Protein AF-A0A4Q9YTH0-F1 (afdb_monomer)

Nearest PDB structures (foldseek):
  5krw-assembly1_A  TM=2.010E-01  e=1.071E+00  Salmonella enterica subsp. enterica serovar Typhimurium str. LT2
  8otz-assembly1_F5  TM=3.291E-01  e=6.666E+00  Bos taurus
  4k1c-assembly1_A  TM=3.333E-01  e=9.609E+00  Saccharomyces cerevisiae S288C

Foldseek 3Di:
DDFAPQEAEPDPPPDVVLCVLCVLLRVLLRVQVVVQCVLVVHRWHWYQYSVLNFIDTPDPPCLLHPLVSCVSTVLSSVVSPDPDDDLVVSLVVSLVSLVVLLVVLQVCCLVCQLVLVVVPVSVSSLVSLCSDLVPDFSPDRDDPVSRVVSNVSSVVSNVSSVVSNVVSVD

Structure (mmCIF, N/CA/C/O backbone):
data_AF-A0A4Q9YTH0-F1
#
_entry.id   AF-A0A4Q9YTH0-F1
#
loop_
_atom_site.group_PDB
_atom_site.id
_atom_site.type_symbol
_atom_site.label_atom_id
_atom_site.label_alt_id
_atom_site.label_comp_id
_atom_site.label_asym_id
_atom_site.label_entity_id
_atom_site.label_seq_id
_atom_site.pdbx_PDB_ins_code
_atom_site.Cartn_x
_atom_site.Cartn_y
_atom_site.Cartn_z
_atom_site.occupancy
_atom_site.B_iso_or_equiv
_atom_site.auth_seq_id
_atom_site.auth_comp_id
_atom_site.auth_asym_id
_atom_site.auth_atom_id
_atom_site.pdbx_PDB_model_num
ATOM 1 N N . MET A 1 1 ? -20.783 10.666 13.089 1.00 58.69 1 MET A N 1
ATOM 2 C CA . MET A 1 1 ? -19.750 10.562 12.043 1.00 58.69 1 MET A CA 1
ATOM 3 C C . MET A 1 1 ? -20.213 9.539 11.017 1.00 58.69 1 MET A C 1
ATOM 5 O O . MET A 1 1 ? -20.870 8.584 11.420 1.00 58.69 1 MET A O 1
ATOM 9 N N . GLU A 1 2 ? -19.949 9.764 9.733 1.00 74.06 2 GLU A N 1
ATOM 10 C CA . GLU A 1 2 ? -20.415 8.905 8.639 1.00 74.06 2 GLU A CA 1
ATOM 11 C C . GLU A 1 2 ? -19.399 7.780 8.379 1.00 74.06 2 GLU A C 1
ATOM 13 O O . GLU A 1 2 ? -18.203 8.036 8.267 1.00 74.06 2 GLU A O 1
ATOM 18 N N . ILE A 1 3 ? -19.864 6.529 8.374 1.00 82.00 3 ILE A N 1
ATOM 19 C CA . ILE A 1 3 ? -19.052 5.347 8.042 1.00 82.00 3 ILE A CA 1
ATOM 20 C C . ILE A 1 3 ? -18.978 5.257 6.517 1.00 82.00 3 ILE A C 1
ATOM 22 O O . ILE A 1 3 ? -19.970 5.543 5.845 1.00 82.00 3 ILE A O 1
ATOM 26 N N . SER A 1 4 ? -17.833 4.832 5.976 1.00 83.06 4 SER A N 1
ATOM 27 C CA . SER A 1 4 ? -17.672 4.639 4.532 1.00 83.06 4 SER A CA 1
ATOM 28 C C . SER A 1 4 ? -18.790 3.753 3.976 1.00 83.06 4 SER A C 1
ATOM 30 O O . SER A 1 4 ? -19.055 2.663 4.491 1.00 83.06 4 SER A O 1
ATOM 32 N N . LYS A 1 5 ? -19.400 4.173 2.862 1.00 88.69 5 LYS A N 1
ATOM 33 C CA . LYS A 1 5 ? -20.401 3.374 2.126 1.00 88.69 5 LYS A CA 1
ATOM 34 C C . LYS A 1 5 ? -19.845 2.045 1.595 1.00 88.69 5 LYS A C 1
ATOM 36 O O . LYS A 1 5 ? -20.603 1.192 1.141 1.00 88.69 5 LYS A O 1
ATOM 41 N N . ASN A 1 6 ? -18.522 1.898 1.599 1.00 85.88 6 ASN A N 1
ATOM 42 C CA . ASN A 1 6 ? -17.794 0.729 1.132 1.00 85.88 6 ASN A CA 1
ATOM 43 C C . ASN A 1 6 ? -17.475 -0.267 2.264 1.00 85.88 6 ASN A C 1
ATOM 45 O O . ASN A 1 6 ? -16.739 -1.227 2.034 1.00 85.88 6 ASN A O 1
ATOM 49 N N . ILE A 1 7 ? -18.033 -0.070 3.463 1.00 84.00 7 ILE A N 1
ATOM 50 C CA . ILE A 1 7 ? -17.950 -1.015 4.581 1.00 84.00 7 ILE A CA 1
ATOM 51 C C . ILE A 1 7 ? -19.329 -1.623 4.843 1.00 84.00 7 ILE A C 1
ATOM 53 O O . ILE A 1 7 ? -20.290 -0.919 5.146 1.00 84.00 7 ILE A O 1
ATOM 57 N N . PHE A 1 8 ? -19.400 -2.950 4.787 1.00 85.69 8 PHE A N 1
ATOM 58 C CA . PHE A 1 8 ? -20.565 -3.738 5.181 1.00 85.69 8 PHE A CA 1
ATOM 59 C C . PHE A 1 8 ? -20.276 -4.499 6.469 1.00 85.69 8 PHE A C 1
ATOM 61 O O . PHE A 1 8 ? -19.127 -4.770 6.803 1.00 85.69 8 PHE A O 1
ATOM 68 N N . PHE A 1 9 ? -21.326 -4.875 7.186 1.00 82.00 9 PHE A N 1
ATOM 69 C CA . PHE A 1 9 ? -21.227 -5.640 8.424 1.00 82.00 9 PHE A CA 1
ATOM 70 C C . PHE A 1 9 ? -21.819 -7.030 8.189 1.00 82.00 9 PHE A C 1
ATOM 72 O O . PHE A 1 9 ? -22.950 -7.138 7.720 1.00 82.00 9 PHE A O 1
ATOM 79 N N . GLU A 1 10 ? -21.057 -8.087 8.485 1.00 75.81 10 GLU A N 1
ATOM 80 C CA . GLU A 1 10 ? -21.454 -9.480 8.200 1.00 75.81 10 GLU A CA 1
ATOM 81 C C . GLU A 1 10 ? -22.677 -9.927 9.013 1.00 75.81 10 GLU A C 1
ATOM 83 O O . GLU A 1 10 ? -23.451 -10.786 8.596 1.00 75.81 10 GLU A O 1
ATOM 88 N N . LYS A 1 11 ? -22.881 -9.302 10.173 1.00 66.25 11 LYS A N 1
ATOM 89 C CA . LYS A 1 11 ? -24.065 -9.462 11.012 1.00 66.25 11 LYS A CA 1
ATOM 90 C C . LYS A 1 11 ? -24.607 -8.090 11.386 1.00 66.25 11 LYS A C 1
ATOM 92 O O . LYS A 1 11 ? -23.876 -7.101 11.422 1.00 66.25 11 LYS A O 1
ATOM 97 N N . ASN A 1 12 ? -25.890 -8.053 11.732 1.00 57.00 12 ASN A N 1
ATOM 98 C CA . ASN A 1 12 ? -26.488 -6.931 12.442 1.00 57.00 12 ASN A CA 1
ATOM 99 C C . ASN A 1 12 ? -25.730 -6.737 13.768 1.00 57.00 12 ASN A C 1
ATOM 101 O O . ASN A 1 12 ? -26.015 -7.416 14.751 1.00 57.00 12 ASN A O 1
ATOM 105 N N . ILE A 1 13 ? -24.748 -5.833 13.798 1.00 54.62 13 ILE A N 1
ATOM 106 C CA . ILE A 1 13 ? -24.108 -5.372 15.035 1.00 54.62 13 ILE A CA 1
ATOM 107 C C . ILE A 1 13 ? -25.172 -4.574 15.792 1.00 54.62 13 ILE A C 1
ATOM 109 O O . ILE A 1 13 ? -25.321 -3.363 15.603 1.00 54.62 13 ILE A O 1
ATOM 113 N N . LEU A 1 14 ? -26.000 -5.278 16.562 1.00 52.22 14 LEU A N 1
ATOM 114 C CA . LEU A 1 14 ? -27.192 -4.737 17.214 1.00 52.22 14 LEU A CA 1
ATOM 115 C C . LEU A 1 14 ? -27.082 -4.657 18.736 1.00 52.22 14 LEU A C 1
ATOM 117 O O . LEU A 1 14 ? -28.098 -4.448 19.387 1.00 52.22 14 LEU A O 1
ATOM 121 N N . ASN A 1 15 ? -25.876 -4.695 19.307 1.00 53.50 15 ASN A N 1
ATOM 122 C CA . ASN A 1 15 ? -25.694 -4.349 20.715 1.00 53.50 15 ASN A CA 1
ATOM 123 C C . ASN A 1 15 ? -24.782 -3.113 20.817 1.00 53.50 15 ASN A C 1
ATOM 125 O O . ASN A 1 15 ? -23.704 -3.060 20.224 1.00 53.50 15 ASN A O 1
ATOM 129 N N . GLN A 1 16 ? -25.249 -2.069 21.514 1.00 54.31 16 GLN A N 1
ATOM 130 C CA . GLN A 1 16 ? -24.569 -0.766 21.630 1.00 54.31 16 GLN A CA 1
ATOM 131 C C . GLN A 1 16 ? -23.167 -0.857 22.261 1.00 54.31 16 GLN A C 1
ATOM 133 O O . GLN A 1 16 ? -22.321 -0.013 21.968 1.00 54.31 16 GLN A O 1
ATOM 138 N N . GLU A 1 17 ? -22.904 -1.878 23.080 1.00 53.78 17 GLU A N 1
ATOM 139 C CA . GLU A 1 17 ? -21.599 -2.097 23.718 1.00 53.78 17 GLU A CA 1
ATOM 140 C C . GLU A 1 17 ? -20.499 -2.466 22.708 1.00 53.78 17 GLU A C 1
ATOM 142 O O . GLU A 1 17 ? -19.421 -1.870 22.749 1.00 53.78 17 GLU A O 1
ATOM 147 N N . ASP A 1 18 ? -20.786 -3.330 21.728 1.00 52.91 18 ASP A N 1
ATOM 148 C CA . ASP A 1 18 ? -19.816 -3.709 20.686 1.00 52.91 18 ASP A CA 1
ATOM 149 C C . ASP A 1 18 ? -19.476 -2.527 19.764 1.00 52.91 18 ASP A C 1
ATOM 151 O O . ASP A 1 18 ? -18.335 -2.357 19.329 1.00 52.91 18 ASP A O 1
ATOM 155 N N . LYS A 1 19 ? -20.447 -1.641 19.501 1.00 54.97 19 LYS A N 1
ATOM 156 C CA . LYS A 1 19 ? -20.203 -0.427 18.705 1.00 54.97 19 LYS A CA 1
ATOM 157 C C . LYS A 1 19 ? -19.236 0.534 19.390 1.00 54.97 19 LYS A C 1
ATOM 159 O O . LYS A 1 19 ? -18.433 1.157 18.700 1.00 54.97 19 LYS A O 1
ATOM 164 N N . ASN A 1 20 ? -19.286 0.656 20.716 1.00 57.56 20 ASN A N 1
ATOM 165 C CA . ASN A 1 20 ? -18.430 1.595 21.439 1.00 57.56 20 ASN A CA 1
ATOM 166 C C . ASN A 1 20 ? -16.962 1.151 21.442 1.00 57.56 20 ASN A C 1
ATOM 168 O O . ASN A 1 20 ? -16.095 1.978 21.161 1.00 57.56 20 ASN A O 1
ATOM 172 N N . ILE A 1 21 ? -16.687 -0.141 21.656 1.00 56.03 21 ILE A N 1
ATOM 173 C CA . ILE A 1 21 ? -15.317 -0.690 21.670 1.00 56.03 21 ILE A CA 1
ATOM 174 C C . ILE A 1 21 ? -14.651 -0.572 20.286 1.00 56.03 21 ILE A C 1
ATOM 176 O O . ILE A 1 21 ? -13.450 -0.324 20.184 1.00 56.03 21 ILE A O 1
ATOM 180 N N . HIS A 1 22 ? -15.427 -0.695 19.206 1.00 65.94 22 HIS A N 1
ATOM 181 C CA . HIS A 1 22 ? -14.893 -0.765 17.841 1.00 65.94 22 HIS A CA 1
ATOM 182 C C . HIS A 1 22 ? -15.072 0.522 17.015 1.00 65.94 22 HIS A C 1
ATOM 184 O O . HIS A 1 22 ? -14.593 0.597 15.884 1.00 65.94 22 HIS A O 1
ATOM 190 N N . SER A 1 23 ? -15.703 1.556 17.579 1.00 69.69 23 SER A N 1
ATOM 191 C CA . SER A 1 23 ? -16.029 2.825 16.905 1.00 69.69 23 SER A CA 1
ATOM 192 C C . SER A 1 23 ? -14.821 3.501 16.248 1.00 69.69 23 SER A C 1
ATOM 194 O O . SER A 1 23 ? -14.849 3.769 15.048 1.00 69.69 23 SER A O 1
ATOM 196 N N . LYS A 1 24 ? -13.727 3.694 16.996 1.00 71.81 24 LYS A N 1
ATOM 197 C CA . LYS A 1 24 ? -12.492 4.321 16.491 1.00 71.81 24 LYS A CA 1
ATOM 198 C C . LYS A 1 24 ? -11.813 3.483 15.401 1.00 71.81 24 LYS A C 1
ATOM 200 O O . LYS A 1 24 ? -11.234 4.022 14.463 1.00 71.81 24 LYS A O 1
ATOM 205 N N . GLN A 1 25 ? -11.908 2.157 15.502 1.00 72.44 25 GLN A N 1
ATOM 206 C CA . GLN A 1 25 ? -11.371 1.242 14.497 1.00 72.44 25 GLN A CA 1
ATOM 207 C C . GLN A 1 25 ? -12.132 1.392 13.175 1.00 72.44 25 GLN A C 1
ATOM 209 O O . GLN A 1 25 ? -11.526 1.551 12.117 1.00 72.44 25 GLN A O 1
ATOM 214 N N . ILE A 1 26 ? -13.464 1.379 13.243 1.00 77.44 26 ILE A N 1
ATOM 215 C CA . ILE A 1 26 ? -14.352 1.543 12.087 1.00 77.44 26 ILE A CA 1
ATOM 216 C C . ILE A 1 26 ? -14.180 2.930 11.462 1.00 77.44 26 ILE A C 1
ATOM 218 O O . ILE A 1 26 ? -14.157 3.048 10.238 1.00 77.44 26 ILE A O 1
ATOM 222 N N . GLU A 1 27 ? -13.995 3.962 12.283 1.00 77.31 27 GLU A N 1
ATOM 223 C CA . GLU A 1 27 ? -13.719 5.330 11.845 1.00 77.31 27 GLU A CA 1
ATOM 224 C C . GLU A 1 27 ? -12.447 5.429 11.010 1.00 77.31 27 GLU A C 1
ATOM 226 O O . GLU A 1 27 ? -12.491 5.818 9.844 1.00 77.31 27 GLU A O 1
ATOM 231 N N . ILE A 1 28 ? -11.319 5.017 11.587 1.00 74.62 28 ILE A N 1
ATOM 232 C CA . ILE A 1 28 ? -10.019 5.082 10.921 1.00 74.62 28 ILE A CA 1
ATOM 233 C C . ILE A 1 28 ? -10.031 4.232 9.647 1.00 74.62 28 ILE A C 1
ATOM 235 O O . ILE A 1 28 ? -9.496 4.643 8.617 1.00 74.62 28 ILE A O 1
ATOM 239 N N . THR A 1 29 ? -10.674 3.062 9.695 1.00 77.94 29 THR A N 1
ATOM 240 C CA . THR A 1 29 ? -10.839 2.199 8.517 1.00 77.94 29 THR A CA 1
ATOM 241 C C . THR A 1 29 ? -11.628 2.900 7.419 1.00 77.94 29 THR A C 1
ATOM 243 O O . THR A 1 29 ? -11.216 2.866 6.264 1.00 77.94 29 THR A O 1
ATOM 246 N N . SER A 1 30 ? -12.740 3.551 7.777 1.00 80.44 30 SER A N 1
ATOM 247 C CA . SER A 1 30 ? -13.597 4.271 6.830 1.00 80.44 30 SER A CA 1
ATOM 248 C C . SER A 1 30 ? -12.820 5.367 6.111 1.00 80.44 30 SER A C 1
ATOM 250 O O . SER A 1 30 ? -12.812 5.400 4.884 1.00 80.44 30 SER A O 1
ATOM 252 N N . LEU A 1 31 ? -12.100 6.201 6.868 1.00 78.00 31 LEU A N 1
ATOM 253 C CA . LEU A 1 31 ? -11.323 7.314 6.319 1.00 78.00 31 LEU A CA 1
ATOM 254 C C . LEU A 1 31 ? -10.229 6.835 5.358 1.00 78.00 31 LEU A C 1
ATOM 256 O O . LEU A 1 31 ? -10.107 7.358 4.252 1.00 78.00 31 LEU A O 1
ATOM 260 N N . ASN A 1 32 ? -9.460 5.815 5.754 1.00 77.62 32 ASN A N 1
ATOM 261 C CA . ASN A 1 32 ? -8.399 5.270 4.906 1.00 77.62 32 ASN A CA 1
ATOM 262 C C . ASN A 1 32 ? -8.957 4.571 3.655 1.00 77.62 32 ASN A C 1
ATOM 264 O O . ASN A 1 32 ? -8.359 4.670 2.583 1.00 77.62 32 ASN A O 1
ATOM 268 N N . LEU A 1 33 ? -10.095 3.874 3.765 1.00 80.38 33 LEU A N 1
ATOM 269 C CA . LEU A 1 33 ? -10.728 3.202 2.629 1.00 80.38 33 LEU A CA 1
ATOM 270 C C . LEU A 1 33 ? -11.252 4.202 1.590 1.00 80.38 33 LEU A C 1
ATOM 272 O O . LEU A 1 33 ? -11.043 3.993 0.394 1.00 80.38 33 LEU A O 1
ATOM 276 N N . ASP A 1 34 ? -11.907 5.278 2.028 1.00 81.81 34 ASP A N 1
ATOM 277 C CA . ASP A 1 34 ? -12.473 6.290 1.129 1.00 81.81 34 ASP A CA 1
ATOM 278 C C . ASP A 1 34 ? -11.381 7.056 0.373 1.00 81.81 34 ASP A C 1
ATOM 280 O O . ASP A 1 34 ? -11.437 7.168 -0.854 1.00 81.81 34 ASP A O 1
ATOM 284 N N . ASP A 1 35 ? -10.346 7.515 1.082 1.00 78.19 35 ASP A N 1
ATOM 285 C CA . ASP A 1 35 ? -9.174 8.176 0.494 1.00 78.19 35 ASP A CA 1
ATOM 286 C C . ASP A 1 35 ? -8.460 7.264 -0.520 1.00 78.19 35 ASP A C 1
ATOM 288 O O . ASP A 1 35 ? -8.100 7.674 -1.627 1.00 78.19 35 ASP A O 1
ATOM 292 N N . PHE A 1 36 ? -8.324 5.980 -0.192 1.00 76.88 36 PHE A N 1
ATOM 293 C CA . PHE A 1 36 ? -7.745 5.001 -1.100 1.00 76.88 36 PHE A CA 1
ATOM 294 C C . PHE A 1 36 ? -8.582 4.794 -2.367 1.00 76.88 36 PHE A C 1
ATOM 296 O O . PHE A 1 36 ? -8.038 4.850 -3.475 1.00 76.88 36 PHE A O 1
ATOM 303 N N . ASN A 1 37 ? -9.891 4.567 -2.220 1.00 80.19 37 ASN A N 1
ATOM 304 C CA . ASN A 1 37 ? -10.789 4.377 -3.358 1.00 80.19 37 ASN A CA 1
ATOM 305 C C . ASN A 1 37 ? -10.796 5.603 -4.276 1.00 80.19 37 ASN A C 1
ATOM 307 O O . ASN A 1 37 ? -10.772 5.447 -5.498 1.00 80.19 37 ASN A O 1
ATOM 311 N N . ALA A 1 38 ? -10.744 6.807 -3.701 1.00 82.50 38 ALA A N 1
ATOM 312 C CA . ALA A 1 38 ? -10.618 8.044 -4.458 1.00 82.50 38 ALA A CA 1
ATOM 313 C C . ALA A 1 38 ? -9.301 8.106 -5.251 1.00 82.50 38 ALA A C 1
ATOM 315 O O . ALA A 1 38 ? -9.330 8.335 -6.461 1.00 82.50 38 ALA A O 1
ATOM 316 N N . ARG A 1 39 ? -8.147 7.848 -4.613 1.00 76.88 39 ARG A N 1
ATOM 317 C CA . ARG A 1 39 ? -6.830 7.904 -5.281 1.00 76.88 39 ARG A CA 1
ATOM 318 C C . ARG A 1 39 ? -6.678 6.897 -6.414 1.00 76.88 39 ARG A C 1
ATOM 320 O O . ARG A 1 39 ? -6.070 7.212 -7.434 1.00 76.88 39 ARG A O 1
ATOM 327 N N . LEU A 1 40 ? -7.183 5.681 -6.226 1.00 75.56 40 LEU A N 1
ATOM 328 C CA . LEU A 1 40 ? -7.031 4.609 -7.211 1.00 75.56 40 LEU A CA 1
ATOM 329 C C . LEU A 1 40 ? -8.187 4.516 -8.206 1.00 75.56 40 LEU A C 1
ATOM 331 O O . LEU A 1 40 ? -8.147 3.643 -9.075 1.00 75.56 40 LEU A O 1
ATOM 335 N N . ASN A 1 41 ? -9.199 5.382 -8.086 1.00 79.62 41 ASN A N 1
ATOM 336 C CA . ASN A 1 41 ? -10.455 5.265 -8.821 1.00 79.62 41 ASN A CA 1
ATOM 337 C C . ASN A 1 41 ? -11.016 3.828 -8.740 1.00 79.62 41 ASN A C 1
ATOM 339 O O . ASN A 1 41 ? -11.326 3.194 -9.752 1.00 79.62 41 ASN A O 1
ATOM 343 N N . SER A 1 42 ? -11.051 3.281 -7.522 1.00 76.31 42 SER A N 1
ATOM 344 C CA . SER A 1 42 ? -11.480 1.911 -7.238 1.00 76.31 42 SER A CA 1
ATOM 345 C C . SER A 1 42 ? -12.786 1.875 -6.448 1.00 76.31 42 SER A C 1
ATOM 347 O O . SER A 1 42 ? -13.268 2.888 -5.949 1.00 76.31 42 SER A O 1
ATOM 349 N N . ASN A 1 43 ? -13.363 0.680 -6.327 1.00 79.88 43 ASN A N 1
ATOM 350 C CA . ASN A 1 43 ? -14.557 0.432 -5.522 1.00 79.88 43 ASN A CA 1
ATOM 351 C C . ASN A 1 43 ? -14.335 -0.770 -4.594 1.00 79.88 43 ASN A C 1
ATOM 353 O O . ASN A 1 43 ? -15.105 -1.728 -4.607 1.00 79.88 43 ASN A O 1
ATOM 357 N N . ILE A 1 44 ? -13.231 -0.757 -3.839 1.00 79.38 44 ILE A N 1
ATOM 358 C CA . ILE A 1 44 ? -12.947 -1.803 -2.854 1.00 79.38 44 ILE A CA 1
ATOM 359 C C . ILE A 1 44 ? -14.034 -1.768 -1.796 1.00 79.38 44 ILE A C 1
ATOM 361 O O . ILE A 1 44 ? -14.399 -0.699 -1.309 1.00 79.38 44 ILE A O 1
ATOM 365 N N . VAL A 1 45 ? -14.519 -2.952 -1.444 1.00 82.56 45 VAL A N 1
ATOM 366 C CA . VAL A 1 45 ? -15.542 -3.145 -0.428 1.00 82.56 45 VAL A CA 1
ATOM 367 C C . VAL A 1 45 ? -14.992 -4.049 0.665 1.00 82.56 45 VAL A C 1
ATOM 369 O O . VAL A 1 45 ? -14.476 -5.134 0.374 1.00 82.56 45 VAL A O 1
ATOM 372 N N . LEU A 1 46 ? -15.124 -3.605 1.914 1.00 81.38 46 LEU A N 1
ATOM 373 C CA . LEU A 1 46 ? -14.771 -4.376 3.098 1.00 81.38 46 LEU A CA 1
ATOM 374 C C . LEU A 1 46 ? -16.024 -4.908 3.793 1.00 81.38 46 LEU A C 1
ATOM 376 O O . LEU A 1 46 ? -17.046 -4.231 3.867 1.00 81.38 46 LEU A O 1
ATOM 380 N N . VAL A 1 47 ? -15.917 -6.111 4.339 1.00 81.62 47 VAL A N 1
ATOM 381 C CA . VAL A 1 47 ? -16.892 -6.725 5.236 1.00 81.62 47 VAL A CA 1
ATOM 382 C C . VAL A 1 47 ? -16.258 -6.797 6.616 1.00 81.62 47 VAL A C 1
ATOM 384 O O . VAL A 1 47 ? -15.211 -7.414 6.793 1.00 81.62 47 VAL A O 1
ATOM 387 N N . TYR A 1 48 ? -16.866 -6.145 7.596 1.00 79.81 48 TYR A N 1
ATOM 388 C CA . TYR A 1 48 ? -16.470 -6.252 8.988 1.00 79.81 48 TYR A CA 1
ATOM 389 C C . TYR A 1 48 ? -17.163 -7.448 9.642 1.00 79.81 48 TYR A C 1
ATOM 391 O O . TYR A 1 48 ? -18.396 -7.528 9.669 1.00 79.81 48 TYR A O 1
ATOM 399 N N . ASN A 1 49 ? -16.358 -8.338 10.214 1.00 76.75 49 ASN A N 1
ATOM 400 C CA . ASN A 1 49 ? -16.811 -9.450 11.034 1.00 76.75 49 ASN A CA 1
ATOM 401 C C . ASN A 1 49 ? -16.544 -9.120 12.510 1.00 76.75 49 ASN A C 1
ATOM 403 O O . ASN A 1 49 ? -15.396 -8.921 12.915 1.00 76.75 49 ASN A O 1
ATOM 407 N N . SER A 1 50 ? -17.608 -9.082 13.312 1.00 73.50 50 SER A N 1
ATOM 408 C CA . SER A 1 50 ? -17.542 -8.792 14.749 1.00 73.50 50 SER A CA 1
ATOM 409 C C . SER A 1 50 ? -16.862 -9.895 15.559 1.00 73.50 50 SER A C 1
ATOM 411 O O . SER A 1 50 ? -16.153 -9.596 16.516 1.00 73.50 50 SER A O 1
ATOM 413 N N . ASP A 1 51 ? -17.031 -11.157 15.163 1.00 72.62 51 ASP A N 1
ATOM 414 C CA . ASP A 1 51 ? -16.485 -12.322 15.867 1.00 72.62 51 ASP A CA 1
ATOM 415 C C . ASP A 1 51 ? -14.951 -12.368 15.732 1.00 72.62 51 ASP A C 1
ATOM 417 O O . ASP A 1 51 ? -14.241 -12.658 16.695 1.00 72.62 51 ASP A O 1
ATOM 421 N N . TYR A 1 52 ? -14.428 -11.998 14.558 1.00 69.75 52 TYR A N 1
ATOM 422 C CA . TYR A 1 52 ? -12.990 -11.857 14.289 1.00 69.75 52 TYR A CA 1
ATOM 423 C C . TYR A 1 52 ? -12.445 -10.450 14.558 1.00 69.75 52 TYR A C 1
ATOM 425 O O . TYR A 1 52 ? -11.236 -10.235 14.453 1.00 69.75 52 TYR A O 1
ATOM 433 N N . ARG A 1 53 ? -13.318 -9.487 14.885 1.00 70.56 53 ARG A N 1
ATOM 434 C CA . ARG A 1 53 ? -12.980 -8.069 15.114 1.00 70.56 53 ARG A CA 1
ATOM 435 C C . ARG A 1 53 ? -12.170 -7.459 13.962 1.00 70.56 53 ARG A C 1
ATOM 437 O O . ARG A 1 53 ? -11.281 -6.629 14.176 1.00 70.56 53 ARG A O 1
ATOM 444 N N . GLY A 1 54 ? -12.463 -7.888 12.737 1.00 72.69 54 GLY A N 1
ATOM 445 C CA . GLY A 1 54 ? -11.599 -7.686 11.577 1.00 72.69 54 GLY A CA 1
ATOM 446 C C . GLY A 1 54 ? -12.364 -7.368 10.300 1.00 72.69 54 GLY A C 1
ATOM 447 O O . GLY A 1 54 ? -13.556 -7.642 10.182 1.00 72.69 54 GLY A 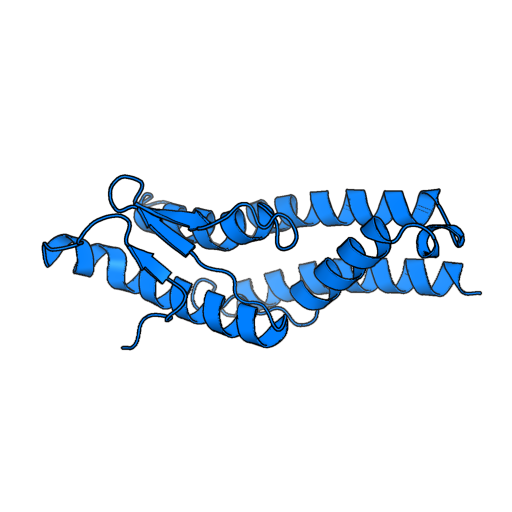O 1
ATOM 448 N N . PHE A 1 55 ? -11.649 -6.783 9.341 1.00 77.25 55 PHE A N 1
ATOM 449 C CA . PHE A 1 55 ? -12.167 -6.460 8.015 1.00 77.25 55 PHE A CA 1
ATOM 450 C C . PHE A 1 55 ? -11.674 -7.478 6.987 1.00 77.25 55 PHE A C 1
ATOM 452 O O . PHE A 1 55 ? -10.507 -7.858 6.974 1.00 77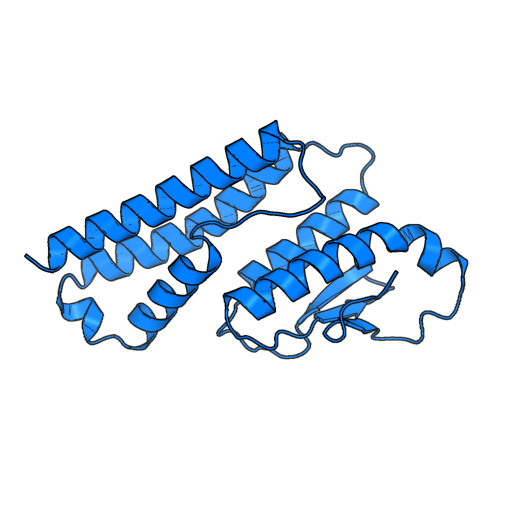.25 55 PHE A O 1
ATOM 459 N N . PHE A 1 56 ? -12.551 -7.881 6.084 1.00 76.69 56 PHE A N 1
ATOM 460 C CA . PHE A 1 56 ? -12.270 -8.827 5.011 1.00 76.69 56 PHE A CA 1
ATOM 461 C C . PHE A 1 56 ? -12.685 -8.206 3.682 1.00 76.69 56 PHE A C 1
ATOM 463 O O . PHE A 1 56 ? -13.542 -7.329 3.654 1.00 76.69 56 PHE A O 1
ATOM 470 N N . LEU A 1 57 ? -12.087 -8.621 2.565 1.00 77.62 57 LEU A N 1
ATOM 471 C CA . LEU A 1 57 ? -12.593 -8.186 1.261 1.00 77.62 57 LEU A CA 1
ATOM 472 C C . LEU A 1 57 ? -13.944 -8.849 0.994 1.00 77.62 57 LEU A C 1
ATOM 474 O O . LEU A 1 57 ? -14.090 -10.049 1.202 1.00 77.62 57 LEU A O 1
ATOM 478 N N . ASN A 1 58 ? -14.896 -8.082 0.465 1.00 75.62 58 ASN A N 1
ATOM 479 C CA . ASN A 1 58 ? -16.189 -8.621 0.033 1.00 75.62 58 ASN A CA 1
ATOM 480 C C . ASN A 1 58 ? -16.076 -9.539 -1.199 1.00 75.62 58 ASN A C 1
ATOM 482 O O . ASN A 1 58 ? -16.938 -10.369 -1.459 1.00 75.62 58 ASN A O 1
ATOM 486 N N . SER A 1 59 ? -15.020 -9.378 -1.993 1.00 70.12 59 SER A N 1
ATOM 487 C CA . SER A 1 59 ? -14.738 -10.245 -3.136 1.00 70.12 59 SER A CA 1
ATOM 488 C C . SER A 1 59 ? -13.234 -10.379 -3.318 1.00 70.12 59 SER A C 1
ATOM 490 O O . SER A 1 59 ? -12.493 -9.442 -3.005 1.00 70.12 59 SER A O 1
ATOM 492 N N . GLU A 1 60 ? -12.781 -11.524 -3.831 1.00 57.75 60 GLU A N 1
ATOM 493 C CA . GLU A 1 60 ? -11.391 -11.731 -4.250 1.00 57.75 60 GLU A CA 1
ATOM 494 C C . GLU A 1 60 ? -11.088 -10.931 -5.526 1.00 57.75 60 GLU A C 1
ATOM 496 O O . GLU A 1 60 ? -10.782 -11.472 -6.584 1.00 57.75 60 GLU A O 1
ATOM 501 N N . ASP A 1 61 ? -11.179 -9.604 -5.449 1.00 60.62 61 ASP A N 1
ATOM 502 C CA . ASP A 1 61 ? -10.594 -8.745 -6.466 1.00 60.62 61 ASP A CA 1
ATOM 503 C C . ASP A 1 61 ? -9.099 -8.571 -6.155 1.00 60.62 61 ASP A C 1
ATOM 505 O O . ASP A 1 61 ? -8.632 -7.567 -5.601 1.00 60.62 61 ASP A O 1
ATOM 509 N N . GLU A 1 62 ? -8.326 -9.606 -6.496 1.00 53.12 62 GLU A N 1
ATOM 510 C CA . GLU A 1 62 ? -6.873 -9.672 -6.298 1.00 53.12 62 GLU A CA 1
ATOM 511 C C . GLU A 1 62 ? -6.115 -8.547 -7.014 1.00 53.12 62 GLU A C 1
ATOM 513 O O . GLU A 1 62 ? -4.947 -8.294 -6.714 1.00 53.12 62 GLU A O 1
ATOM 518 N N . ARG A 1 63 ? -6.775 -7.807 -7.919 1.00 54.53 63 ARG A N 1
ATOM 519 C CA . ARG A 1 63 ? -6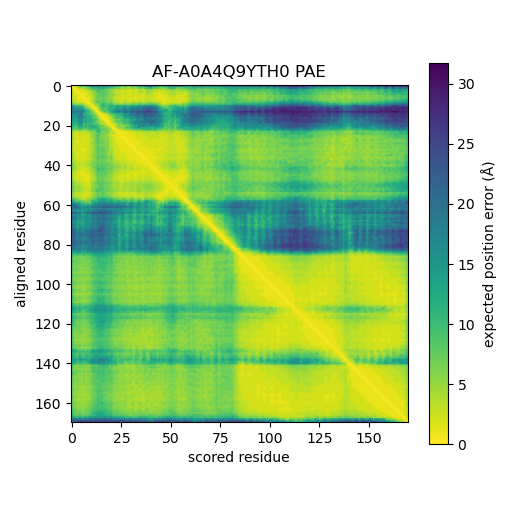.193 -6.644 -8.598 1.00 54.53 63 ARG A CA 1
ATOM 520 C C . ARG A 1 63 ? -5.794 -5.544 -7.620 1.00 54.53 63 ARG A C 1
ATOM 522 O O . ARG A 1 63 ? -4.882 -4.788 -7.930 1.00 54.53 63 ARG A O 1
ATOM 529 N N . TYR A 1 64 ? -6.424 -5.479 -6.452 1.00 56.03 64 TYR A N 1
ATOM 530 C CA . TYR A 1 64 ? -6.039 -4.568 -5.375 1.00 56.03 64 TYR A CA 1
ATOM 531 C C . TYR A 1 64 ? -5.317 -5.293 -4.224 1.00 56.03 64 TYR A C 1
ATOM 533 O O . TYR A 1 64 ? -4.523 -4.678 -3.513 1.00 56.03 64 TYR A O 1
ATOM 541 N N . GLY A 1 65 ? -5.470 -6.616 -4.140 1.00 55.34 65 GLY A N 1
ATOM 542 C CA . GLY A 1 65 ? -4.542 -7.535 -3.482 1.00 55.34 65 GLY A CA 1
ATOM 543 C C . GLY A 1 65 ? -4.720 -7.707 -1.970 1.00 55.34 65 GLY A C 1
ATOM 54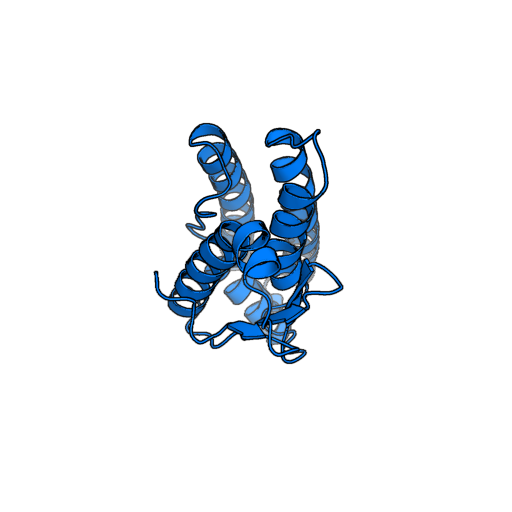4 O O . GLY A 1 65 ? -5.024 -6.767 -1.234 1.00 55.34 65 GLY A O 1
ATOM 545 N N . ARG A 1 66 ? -4.400 -8.925 -1.501 1.00 54.69 66 ARG A N 1
ATOM 546 C CA . ARG A 1 66 ? -4.310 -9.338 -0.082 1.00 54.69 66 ARG A CA 1
ATOM 547 C C . ARG A 1 66 ? -3.460 -8.400 0.783 1.00 54.69 66 ARG A C 1
ATOM 549 O O . ARG A 1 66 ? -3.620 -8.381 1.998 1.00 54.69 66 ARG A O 1
ATOM 556 N N . LEU A 1 67 ? -2.547 -7.642 0.173 1.00 52.94 67 LEU A N 1
ATOM 557 C CA . LEU A 1 67 ? -1.656 -6.701 0.848 1.00 52.94 67 LEU A CA 1
ATOM 558 C C . LEU A 1 67 ? -2.419 -5.502 1.443 1.00 52.94 67 LEU A C 1
ATOM 560 O O . LEU A 1 67 ? -2.123 -5.104 2.560 1.00 52.94 67 LEU A O 1
ATOM 564 N N . PHE A 1 68 ? -3.431 -4.969 0.745 1.00 58.84 68 PHE A N 1
ATOM 565 C CA . PHE A 1 68 ? -4.230 -3.835 1.233 1.00 58.84 68 PHE A CA 1
ATOM 566 C C . PHE A 1 68 ? -5.245 -4.261 2.297 1.00 58.84 68 PHE A C 1
ATOM 568 O O . PHE A 1 68 ? -5.397 -3.586 3.310 1.00 58.84 68 PHE A O 1
ATOM 575 N N . THR A 1 69 ? -5.884 -5.421 2.123 1.00 54.91 69 THR A N 1
ATOM 576 C CA . THR A 1 69 ? -6.723 -6.011 3.175 1.00 54.91 69 THR A CA 1
ATOM 577 C C . THR A 1 69 ? -5.895 -6.314 4.406 1.00 54.91 69 THR A C 1
ATOM 579 O O . THR A 1 69 ? -6.357 -6.058 5.498 1.00 54.91 69 THR A O 1
ATOM 582 N N . ARG A 1 70 ? -4.657 -6.803 4.261 1.00 57.06 70 ARG A N 1
ATOM 583 C CA . ARG A 1 70 ? -3.738 -6.950 5.397 1.00 57.06 70 ARG A CA 1
ATOM 584 C C . ARG A 1 70 ? -3.401 -5.605 6.025 1.00 57.06 70 ARG A C 1
ATOM 586 O O . ARG A 1 70 ? -3.446 -5.510 7.240 1.00 57.06 70 ARG A O 1
ATOM 593 N N . HIS A 1 71 ? -3.126 -4.579 5.226 1.00 60.50 71 HIS A N 1
ATOM 594 C CA . HIS A 1 71 ? -2.834 -3.238 5.728 1.00 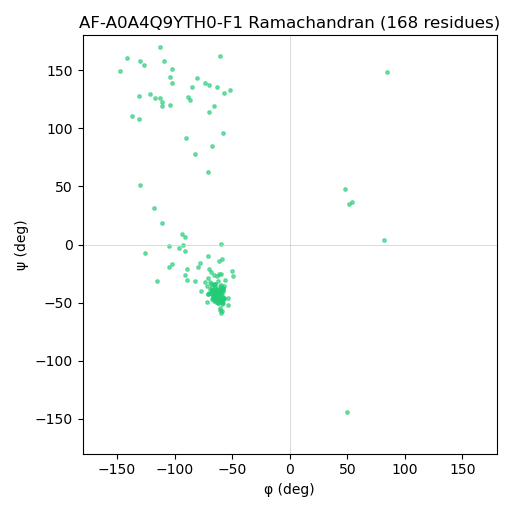60.50 71 HIS A CA 1
ATOM 595 C C . HIS A 1 71 ? -4.002 -2.696 6.563 1.00 60.50 71 HIS A C 1
ATOM 597 O O . HIS A 1 71 ? -3.873 -2.496 7.762 1.00 60.50 71 HIS A O 1
ATOM 603 N N . ILE A 1 72 ? -5.207 -2.611 6.005 1.00 57.81 72 ILE A N 1
ATOM 604 C CA . ILE A 1 72 ? -6.362 -2.110 6.757 1.00 57.81 72 ILE A CA 1
ATOM 605 C C . ILE A 1 72 ? -6.822 -3.092 7.854 1.00 57.81 72 ILE A C 1
ATOM 607 O O . ILE A 1 72 ? -7.120 -2.678 8.969 1.00 57.81 72 ILE A O 1
ATOM 611 N N . ALA A 1 73 ? -6.861 -4.401 7.606 1.00 50.78 73 ALA A N 1
ATOM 612 C CA . ALA A 1 73 ? -7.429 -5.361 8.556 1.00 50.78 73 ALA A CA 1
ATOM 613 C C . ALA A 1 73 ? -6.477 -5.795 9.679 1.00 50.78 73 ALA A C 1
ATOM 615 O O . ALA A 1 73 ? -6.961 -6.075 10.777 1.00 50.78 73 ALA A O 1
ATOM 616 N N . HIS A 1 74 ? -5.155 -5.858 9.454 1.00 50.53 74 HIS A N 1
ATOM 617 C CA . HIS A 1 74 ? -4.189 -6.281 10.483 1.00 50.53 74 HIS A CA 1
ATOM 618 C C . HIS A 1 74 ? -3.670 -5.121 11.338 1.00 50.53 74 HIS A C 1
ATOM 620 O O . HIS A 1 74 ? -3.405 -5.330 12.523 1.00 50.53 74 HIS A O 1
ATOM 626 N N . LEU A 1 75 ? -3.571 -3.896 10.804 1.00 52.84 75 LEU A N 1
ATOM 627 C CA . LEU A 1 75 ? -3.194 -2.734 11.623 1.00 52.84 75 LEU A CA 1
ATOM 628 C C . LEU A 1 75 ? -4.185 -2.465 12.757 1.00 52.84 75 LEU A C 1
ATOM 630 O O . LEU A 1 75 ? -3.814 -2.060 13.858 1.00 52.84 75 LEU A O 1
ATOM 634 N N . LEU A 1 76 ? -5.457 -2.706 12.466 1.00 47.16 76 LEU A N 1
ATOM 635 C CA . LEU A 1 76 ? -6.587 -2.313 13.291 1.00 47.16 76 LEU A CA 1
ATOM 636 C C . LEU A 1 76 ? -6.993 -3.400 14.302 1.00 47.16 76 LEU A C 1
ATOM 638 O O . LEU A 1 76 ? -7.459 -3.076 15.393 1.00 47.16 76 LEU A O 1
ATOM 642 N N . THR A 1 77 ? -6.717 -4.675 14.006 1.00 48.00 77 THR A N 1
ATOM 643 C CA . THR A 1 77 ? -6.833 -5.777 14.983 1.00 48.00 77 THR A CA 1
ATOM 644 C C . THR A 1 77 ? -5.710 -5.754 16.022 1.00 48.00 77 THR A C 1
ATOM 646 O O . THR A 1 77 ? -5.953 -6.093 17.180 1.00 48.00 77 THR A O 1
ATOM 649 N N . TYR A 1 78 ? -4.497 -5.308 15.666 1.00 48.09 78 TYR A N 1
ATOM 650 C CA . TYR A 1 78 ? -3.384 -5.230 16.623 1.00 48.09 78 TYR A CA 1
ATOM 651 C C . TYR A 1 78 ? -3.591 -4.136 17.688 1.00 48.09 78 TYR A C 1
ATOM 653 O O . TYR A 1 78 ? -3.190 -4.316 18.837 1.00 48.09 78 TYR A O 1
ATOM 661 N N . TYR A 1 79 ? -4.264 -3.034 17.327 1.00 50.16 79 TYR A N 1
ATOM 662 C CA . TYR A 1 79 ? -4.554 -1.902 18.220 1.00 50.16 79 TYR A CA 1
ATOM 663 C C . TYR A 1 79 ? -5.598 -2.235 19.302 1.00 50.16 79 TYR A C 1
ATOM 665 O O . TYR A 1 79 ? -5.546 -1.686 20.396 1.00 50.16 79 TYR A O 1
ATOM 673 N N . ASN A 1 80 ? -6.521 -3.163 19.024 1.00 45.22 80 ASN A N 1
ATOM 674 C CA . ASN A 1 80 ? -7.632 -3.492 19.924 1.00 45.22 80 ASN A CA 1
ATOM 675 C C . ASN A 1 80 ? -7.383 -4.702 20.844 1.00 45.22 80 ASN A C 1
ATOM 677 O O . ASN A 1 80 ? -8.244 -5.016 21.663 1.00 45.22 80 ASN A O 1
ATOM 681 N N . HIS A 1 81 ? -6.237 -5.389 20.735 1.00 46.56 81 HIS A N 1
ATOM 682 C CA . HIS A 1 81 ? -6.012 -6.641 21.474 1.00 46.56 81 HIS A CA 1
ATOM 683 C C . HIS A 1 81 ? -4.759 -6.715 22.352 1.00 46.56 81 HIS A C 1
ATOM 685 O O . HIS A 1 81 ? -4.626 -7.692 23.089 1.00 46.56 81 HIS A O 1
ATOM 691 N N . ARG A 1 82 ? -3.846 -5.736 22.316 1.00 49.66 82 ARG A N 1
ATOM 692 C CA . ARG A 1 82 ? -2.630 -5.784 23.142 1.00 49.66 82 ARG A CA 1
ATOM 693 C C . ARG A 1 82 ? -2.392 -4.482 23.893 1.00 49.66 82 ARG A C 1
ATOM 695 O O . ARG A 1 82 ? -2.217 -3.437 23.281 1.00 49.66 82 ARG A O 1
ATOM 702 N N . GLU A 1 83 ? -2.204 -4.595 25.204 1.00 54.72 83 GLU A N 1
ATOM 703 C CA . GLU A 1 83 ? -1.625 -3.562 26.082 1.00 54.72 83 GLU A CA 1
ATOM 704 C C . GLU A 1 83 ? -0.184 -3.152 25.676 1.00 54.72 83 GLU A C 1
ATOM 706 O O . GLU A 1 83 ? 0.430 -2.300 26.306 1.00 54.72 83 GLU A O 1
ATOM 711 N N . THR A 1 84 ? 0.373 -3.746 24.612 1.00 59.22 84 THR A N 1
ATOM 712 C CA . THR A 1 84 ? 1.770 -3.618 24.173 1.00 59.22 84 THR A CA 1
ATOM 713 C C . THR A 1 84 ? 1.911 -2.986 22.781 1.00 59.22 84 THR A C 1
ATOM 715 O O . THR A 1 84 ? 2.799 -3.381 22.018 1.00 59.22 84 THR A O 1
ATOM 718 N N . TRP A 1 85 ? 1.012 -2.079 22.382 1.00 69.56 85 TRP A N 1
ATOM 719 C CA . TRP A 1 85 ? 1.155 -1.377 21.102 1.00 69.56 85 TRP A CA 1
ATOM 720 C C . TRP A 1 85 ? 2.500 -0.638 21.041 1.00 69.56 85 TRP A C 1
ATOM 722 O O . TRP A 1 85 ? 2.879 0.084 21.961 1.00 69.56 85 TRP A O 1
ATOM 732 N N . ASN A 1 86 ? 3.230 -0.843 19.946 1.00 78.38 86 ASN A N 1
ATOM 733 C CA . ASN A 1 86 ? 4.508 -0.201 19.679 1.00 78.38 86 ASN A CA 1
ATOM 734 C C . ASN A 1 86 ? 4.529 0.233 18.213 1.00 78.38 86 ASN A C 1
ATOM 736 O O . ASN A 1 86 ? 4.582 -0.605 17.309 1.00 78.38 86 ASN A O 1
ATOM 740 N N . GLU A 1 87 ? 4.487 1.545 17.997 1.00 79.31 87 GLU A N 1
ATOM 741 C CA . GLU A 1 87 ? 4.425 2.154 16.670 1.00 79.31 87 GLU A CA 1
ATOM 742 C C . GLU A 1 87 ? 5.584 1.733 15.762 1.00 79.31 87 GLU A C 1
ATOM 744 O O . GLU A 1 87 ? 5.365 1.335 14.622 1.00 79.31 87 GLU A O 1
ATOM 749 N N . THR A 1 88 ? 6.819 1.748 16.269 1.00 83.12 88 THR A N 1
ATOM 750 C CA . THR A 1 88 ? 8.014 1.391 15.491 1.00 83.12 88 THR A CA 1
ATOM 751 C C . THR A 1 88 ? 7.965 -0.054 15.005 1.00 83.12 88 THR A C 1
ATOM 753 O O . THR A 1 88 ? 8.296 -0.339 13.853 1.00 83.12 88 THR A O 1
ATOM 756 N N . SER A 1 89 ? 7.542 -0.974 15.873 1.00 80.56 89 SER A N 1
ATOM 757 C CA . SER A 1 89 ? 7.393 -2.395 15.545 1.00 80.56 89 SER A CA 1
ATOM 758 C C . SER A 1 89 ? 6.295 -2.596 14.511 1.00 80.56 89 SER A C 1
ATOM 760 O O . SER A 1 89 ? 6.466 -3.374 13.573 1.00 80.56 89 SER A O 1
ATOM 762 N N . PHE A 1 90 ? 5.198 -1.851 14.659 1.00 78.19 90 PHE A N 1
ATOM 763 C CA . PHE A 1 90 ? 4.110 -1.838 13.700 1.00 78.19 90 PHE A CA 1
ATOM 764 C C . PHE A 1 90 ? 4.595 -1.363 12.311 1.00 78.19 90 PHE A C 1
ATOM 766 O O . PHE A 1 90 ? 4.501 -2.119 11.342 1.00 78.19 90 PHE A O 1
ATOM 773 N N . ILE A 1 91 ? 5.199 -0.171 12.233 1.00 80.31 91 ILE A N 1
ATOM 774 C CA . ILE A 1 91 ? 5.756 0.405 10.999 1.00 80.31 91 ILE A CA 1
ATOM 775 C C . ILE A 1 91 ? 6.734 -0.576 10.344 1.00 80.31 91 ILE A C 1
ATOM 777 O O . ILE A 1 91 ? 6.660 -0.821 9.143 1.00 80.31 91 ILE A O 1
ATOM 781 N N . SER A 1 92 ? 7.632 -1.171 11.131 1.00 83.12 92 SER A N 1
ATOM 782 C CA . SER A 1 92 ? 8.662 -2.083 10.621 1.00 83.12 92 SER A CA 1
ATOM 783 C C . SER A 1 92 ? 8.070 -3.365 10.038 1.00 83.12 92 SER A C 1
ATOM 785 O O . SER A 1 92 ? 8.499 -3.818 8.977 1.00 83.12 92 SER A O 1
ATOM 787 N N . TYR A 1 93 ? 7.091 -3.964 10.721 1.00 79.69 93 TYR A N 1
ATOM 788 C CA . TYR A 1 93 ? 6.425 -5.176 10.249 1.00 79.69 93 TYR A CA 1
ATOM 789 C C . TYR A 1 93 ? 5.709 -4.931 8.920 1.00 79.69 93 TYR A C 1
ATOM 791 O O . TYR A 1 93 ? 5.866 -5.697 7.970 1.00 79.69 93 TYR A O 1
ATOM 799 N N . ASP A 1 94 ? 4.961 -3.839 8.843 1.00 78.88 94 ASP A N 1
ATOM 800 C CA . ASP A 1 94 ? 4.153 -3.528 7.677 1.00 78.88 94 ASP A CA 1
ATOM 801 C C . ASP A 1 94 ? 5.000 -3.110 6.464 1.00 78.88 94 ASP A C 1
ATOM 803 O O . ASP A 1 94 ? 4.822 -3.638 5.364 1.00 78.88 94 ASP A O 1
ATOM 807 N N . LEU A 1 95 ? 6.026 -2.278 6.674 1.00 84.12 95 LEU A N 1
ATOM 808 C CA . LEU A 1 95 ? 6.994 -1.950 5.625 1.00 84.12 95 LEU A CA 1
ATOM 809 C C . LEU A 1 95 ? 7.721 -3.193 5.096 1.00 84.12 95 LEU A C 1
ATOM 811 O O . LEU A 1 95 ? 7.993 -3.260 3.900 1.00 84.12 95 LEU A O 1
ATOM 815 N N . ASN A 1 96 ? 8.010 -4.192 5.939 1.00 84.56 96 ASN A N 1
ATOM 816 C CA . ASN A 1 96 ? 8.601 -5.453 5.480 1.00 84.56 96 ASN A CA 1
ATOM 817 C C . ASN A 1 96 ? 7.663 -6.226 4.545 1.00 84.56 96 ASN A C 1
ATOM 819 O O . AS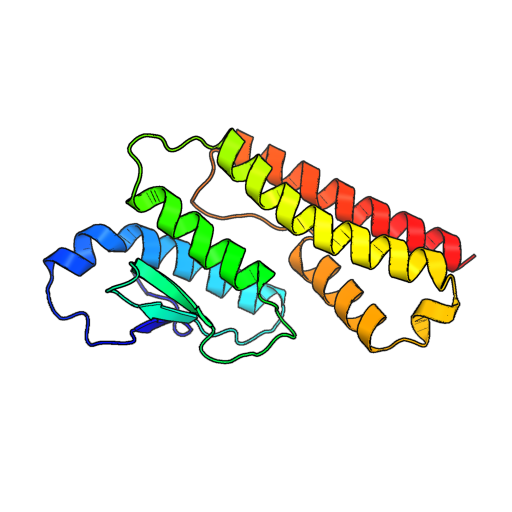N A 1 96 ? 8.122 -6.779 3.548 1.00 84.56 96 ASN A O 1
ATOM 823 N N . LEU A 1 97 ? 6.355 -6.240 4.817 1.00 78.69 97 LEU A N 1
ATOM 824 C CA . LEU A 1 97 ? 5.383 -6.879 3.926 1.00 78.69 97 LEU A CA 1
ATOM 825 C C . LEU A 1 97 ? 5.323 -6.184 2.563 1.00 78.69 97 LEU A C 1
ATOM 827 O O . LEU A 1 97 ? 5.324 -6.855 1.532 1.00 78.69 97 LEU A O 1
ATOM 831 N N . ILE A 1 98 ? 5.315 -4.851 2.555 1.00 85.25 98 ILE A N 1
ATOM 832 C CA . ILE A 1 98 ? 5.320 -4.058 1.319 1.00 85.25 98 ILE A CA 1
ATOM 833 C C . ILE A 1 98 ? 6.632 -4.250 0.558 1.00 85.25 98 ILE A C 1
ATOM 835 O O . ILE A 1 98 ? 6.630 -4.372 -0.667 1.00 85.25 98 ILE A O 1
ATOM 839 N N . LYS A 1 99 ? 7.749 -4.342 1.284 1.00 88.69 99 LYS A N 1
ATOM 840 C CA . LYS A 1 99 ? 9.073 -4.574 0.715 1.00 88.69 99 LYS A CA 1
ATOM 841 C C . LYS A 1 99 ? 9.150 -5.888 -0.063 1.00 88.69 99 LYS A C 1
ATOM 843 O O . LYS A 1 99 ? 9.779 -5.893 -1.113 1.00 88.69 99 LYS A O 1
ATOM 848 N N . TYR A 1 100 ? 8.495 -6.960 0.386 1.00 85.94 100 TYR A N 1
ATOM 849 C CA . TYR A 1 100 ? 8.466 -8.218 -0.371 1.00 85.94 100 TYR A CA 1
ATOM 850 C C . TYR A 1 100 ? 7.794 -8.069 -1.744 1.00 85.94 100 TYR A C 1
ATOM 852 O O . TYR A 1 100 ? 8.334 -8.553 -2.735 1.00 85.94 100 TYR A O 1
ATOM 860 N N . ASP A 1 101 ? 6.656 -7.370 -1.827 1.00 85.19 101 ASP A N 1
ATOM 861 C CA . ASP A 1 101 ? 5.982 -7.107 -3.112 1.00 85.19 101 ASP A CA 1
ATOM 862 C C . ASP A 1 101 ? 6.814 -6.165 -3.998 1.00 85.19 101 ASP A C 1
ATOM 864 O O . ASP A 1 101 ? 6.952 -6.388 -5.200 1.00 85.19 101 ASP A O 1
ATOM 868 N N . PHE A 1 102 ? 7.452 -5.155 -3.395 1.00 91.38 102 PHE A N 1
ATOM 869 C CA . PHE A 1 102 ? 8.416 -4.301 -4.091 1.00 91.38 102 PHE A CA 1
ATOM 870 C C . PHE A 1 102 ? 9.588 -5.103 -4.676 1.00 91.38 102 PHE A C 1
ATOM 872 O O . PHE A 1 102 ? 9.944 -4.885 -5.832 1.00 91.38 102 PHE A O 1
ATOM 879 N N . GLU A 1 103 ? 10.206 -6.002 -3.906 1.00 92.88 103 GLU A N 1
ATOM 880 C CA . GLU A 1 103 ? 11.366 -6.785 -4.346 1.00 92.88 103 GLU A CA 1
ATOM 881 C C . GLU A 1 103 ? 10.999 -7.747 -5.478 1.00 92.88 103 GLU A C 1
ATOM 883 O O . GLU A 1 103 ? 11.723 -7.810 -6.474 1.00 92.88 103 GLU A O 1
ATOM 888 N N . ASP A 1 104 ? 9.855 -8.428 -5.371 1.00 90.12 104 ASP A N 1
ATOM 889 C CA . ASP A 1 104 ? 9.318 -9.281 -6.435 1.00 90.12 104 ASP A CA 1
ATOM 890 C C . ASP A 1 104 ? 9.089 -8.489 -7.733 1.00 90.12 104 ASP A C 1
ATOM 892 O O . ASP A 1 104 ? 9.566 -8.875 -8.807 1.00 90.12 104 ASP A O 1
ATOM 896 N N . LEU A 1 105 ? 8.432 -7.328 -7.629 1.00 91.56 105 LEU A N 1
ATOM 897 C CA . LEU A 1 105 ? 8.177 -6.436 -8.758 1.00 91.56 105 LEU A CA 1
ATOM 898 C C . LEU A 1 105 ? 9.485 -5.924 -9.383 1.00 91.56 105 LEU A C 1
ATOM 900 O O . LEU A 1 105 ? 9.658 -5.965 -10.603 1.00 91.56 105 LEU A O 1
ATOM 904 N N . TYR A 1 106 ? 10.419 -5.462 -8.551 1.00 95.56 106 TYR A N 1
ATOM 905 C CA . TYR A 1 106 ? 11.704 -4.914 -8.976 1.00 95.56 106 TYR A CA 1
ATOM 906 C C . TYR A 1 106 ? 12.543 -5.959 -9.717 1.00 95.56 106 TYR A C 1
ATOM 908 O O . TYR A 1 106 ? 13.057 -5.685 -10.802 1.00 95.56 106 TYR A O 1
ATOM 916 N N . LEU A 1 107 ? 12.669 -7.166 -9.157 1.00 94.12 107 LEU A N 1
ATOM 917 C CA . LEU A 1 107 ? 13.428 -8.254 -9.772 1.00 94.12 107 LEU A CA 1
ATOM 918 C C . LEU A 1 107 ? 12.775 -8.732 -11.070 1.00 94.12 107 LEU A C 1
ATOM 920 O O . LEU A 1 107 ? 13.483 -8.950 -12.051 1.00 94.12 107 LEU A O 1
ATOM 924 N N . SER A 1 108 ? 11.445 -8.825 -11.110 1.00 93.62 108 SER A N 1
ATOM 925 C CA . SER A 1 108 ? 10.705 -9.201 -12.319 1.00 93.62 108 SER A CA 1
ATOM 926 C C . SER A 1 108 ? 10.961 -8.227 -13.473 1.00 93.62 108 SER A C 1
ATOM 928 O O . SER A 1 108 ? 11.287 -8.654 -14.581 1.00 93.62 108 SER A O 1
ATOM 930 N N . ILE A 1 109 ? 10.887 -6.916 -13.212 1.00 94.25 109 ILE A N 1
ATOM 931 C CA . ILE A 1 109 ? 11.184 -5.878 -14.212 1.00 94.25 109 ILE A CA 1
ATOM 932 C C . ILE A 1 109 ? 12.656 -5.943 -14.628 1.00 94.25 109 ILE A C 1
ATOM 934 O O . ILE A 1 109 ? 12.964 -5.956 -15.818 1.00 94.25 109 ILE A O 1
ATOM 938 N N . LYS A 1 110 ? 13.572 -6.030 -13.658 1.00 93.69 110 LYS A N 1
ATOM 939 C CA . LYS A 1 110 ? 15.014 -6.077 -13.921 1.00 93.69 110 LYS A CA 1
ATOM 940 C C . LYS A 1 110 ? 15.404 -7.272 -14.797 1.00 93.69 110 LYS A C 1
ATOM 942 O O . LYS A 1 110 ? 16.222 -7.113 -15.698 1.00 93.69 110 LYS A O 1
ATOM 947 N N . ASN A 1 111 ? 14.820 -8.443 -14.549 1.00 93.44 111 ASN A N 1
ATOM 948 C CA . ASN A 1 111 ? 15.117 -9.668 -15.293 1.00 93.44 111 ASN A CA 1
ATOM 949 C C . ASN A 1 111 ? 14.562 -9.636 -16.720 1.00 93.44 111 ASN A C 1
ATOM 951 O O . ASN A 1 111 ? 15.199 -10.156 -17.633 1.00 93.44 111 ASN A O 1
ATOM 955 N N . LEU A 1 112 ? 13.391 -9.026 -16.924 1.00 92.00 112 LEU A N 1
ATOM 956 C CA . LEU A 1 112 ? 12.802 -8.878 -18.256 1.00 92.00 112 LEU A CA 1
ATOM 957 C C . LEU A 1 112 ? 13.426 -7.729 -19.060 1.00 92.00 112 LEU A C 1
ATOM 959 O O . LEU A 1 112 ? 13.309 -7.725 -20.287 1.00 92.00 112 LEU A O 1
ATOM 963 N N . ASN A 1 113 ? 14.100 -6.781 -18.396 1.00 89.12 113 ASN A N 1
ATOM 964 C CA . ASN A 1 113 ? 14.635 -5.566 -19.015 1.00 89.12 113 ASN A CA 1
ATOM 965 C C . ASN A 1 113 ? 13.527 -4.880 -19.851 1.00 89.12 113 ASN A C 1
ATOM 967 O O . ASN A 1 113 ? 12.363 -4.959 -19.471 1.00 89.12 113 ASN A O 1
ATOM 971 N N . GLN A 1 114 ? 13.829 -4.263 -20.994 1.00 83.94 114 GLN A N 1
ATOM 972 C CA . GLN A 1 114 ? 12.872 -3.600 -21.895 1.00 83.94 114 GLN A CA 1
ATOM 973 C C . GLN A 1 114 ? 11.634 -4.445 -22.255 1.00 83.94 114 GLN A C 1
ATOM 975 O O . GLN A 1 114 ? 10.554 -3.895 -22.486 1.00 83.94 114 GLN A O 1
ATOM 980 N N . ASN A 1 115 ? 11.741 -5.779 -22.229 1.00 88.69 115 ASN A N 1
ATOM 981 C CA . ASN A 1 115 ? 10.623 -6.671 -22.537 1.00 88.69 115 ASN A CA 1
ATOM 982 C C . ASN A 1 115 ? 9.530 -6.692 -21.459 1.00 88.69 115 ASN A C 1
ATOM 984 O O . ASN A 1 115 ? 8.459 -7.241 -21.715 1.00 88.69 115 ASN A O 1
ATOM 988 N N . TYR A 1 116 ? 9.749 -6.087 -20.282 1.00 89.50 116 TYR A N 1
ATOM 989 C CA . TYR A 1 116 ? 8.729 -5.999 -19.229 1.00 89.50 116 TYR A CA 1
ATOM 990 C C . TYR A 1 116 ? 7.437 -5.335 -19.732 1.00 89.50 116 TYR A C 1
ATOM 992 O O . TYR A 1 116 ? 6.349 -5.678 -19.275 1.00 89.50 116 TYR A O 1
ATOM 1000 N N . THR A 1 117 ? 7.554 -4.422 -20.700 1.00 90.38 117 THR A N 1
ATOM 1001 C CA . THR A 1 117 ? 6.434 -3.695 -21.316 1.00 90.38 117 THR A CA 1
ATOM 1002 C C . THR A 1 117 ? 5.461 -4.608 -22.066 1.00 90.38 117 THR A C 1
ATOM 1004 O O . THR A 1 117 ? 4.271 -4.310 -22.128 1.00 90.38 117 THR A O 1
ATOM 1007 N N . HIS A 1 118 ? 5.929 -5.757 -22.567 1.00 92.50 118 HIS A N 1
ATOM 1008 C CA . HIS A 1 118 ? 5.085 -6.771 -23.203 1.00 92.50 118 HIS A CA 1
ATOM 1009 C C . HIS A 1 118 ? 4.321 -7.632 -22.185 1.00 92.50 118 HIS A C 1
ATOM 1011 O O . HIS A 1 118 ? 3.357 -8.309 -22.543 1.00 92.50 118 HIS A O 1
ATOM 1017 N N . ASN A 1 119 ? 4.718 -7.606 -20.909 1.00 91.38 119 ASN A N 1
ATOM 1018 C CA . ASN A 1 119 ? 4.014 -8.298 -19.840 1.00 91.38 119 ASN A CA 1
ATOM 1019 C C . ASN A 1 119 ? 2.951 -7.369 -19.227 1.00 91.38 119 ASN A C 1
ATOM 1021 O O . ASN A 1 119 ? 3.210 -6.615 -18.287 1.00 91.38 119 ASN A O 1
ATOM 1025 N N . LEU A 1 120 ? 1.729 -7.443 -19.767 1.00 89.12 120 LEU A N 1
ATOM 1026 C CA . LEU A 1 120 ? 0.592 -6.617 -19.338 1.00 89.12 120 LEU A CA 1
ATOM 1027 C C . LEU A 1 120 ? 0.274 -6.762 -17.845 1.00 89.12 120 LEU A C 1
ATOM 1029 O O . LEU A 1 120 ? -0.112 -5.787 -17.198 1.00 89.12 120 LEU A O 1
ATOM 1033 N N . GLU A 1 121 ? 0.440 -7.959 -17.283 1.00 87.19 121 GLU A N 1
ATOM 1034 C CA . GLU A 1 121 ? 0.212 -8.194 -15.860 1.00 87.19 121 GLU A CA 1
ATOM 1035 C C . GLU A 1 121 ? 1.243 -7.453 -15.007 1.00 87.19 121 GLU A C 1
ATOM 1037 O O . GLU A 1 121 ? 0.875 -6.762 -14.055 1.00 87.19 121 GLU A O 1
ATOM 1042 N N . LEU A 1 122 ? 2.519 -7.538 -15.378 1.00 88.44 122 LEU A N 1
ATOM 1043 C CA . LEU A 1 122 ? 3.602 -6.865 -14.672 1.00 88.44 122 LEU A CA 1
ATOM 1044 C C . LEU A 1 122 ? 3.479 -5.340 -14.761 1.00 88.44 122 LEU A C 1
ATOM 1046 O O . LEU A 1 122 ? 3.630 -4.653 -13.752 1.00 88.44 122 LEU A O 1
ATOM 1050 N N . VAL A 1 123 ? 3.130 -4.805 -15.936 1.00 89.12 123 VAL A N 1
ATOM 1051 C CA . VAL A 1 123 ? 2.853 -3.369 -16.127 1.00 89.12 123 VAL A CA 1
ATOM 1052 C C . VAL A 1 123 ? 1.679 -2.924 -15.254 1.00 89.12 123 VAL A C 1
ATOM 1054 O O . VAL A 1 123 ? 1.742 -1.884 -14.596 1.00 89.12 123 VAL A O 1
ATOM 1057 N N . ARG A 1 124 ? 0.613 -3.729 -15.190 1.00 86.19 124 ARG A N 1
ATOM 1058 C CA . ARG A 1 124 ? -0.541 -3.461 -14.327 1.00 86.19 124 ARG A CA 1
ATOM 1059 C C . ARG A 1 124 ? -0.138 -3.452 -12.851 1.00 86.19 124 ARG A C 1
ATOM 1061 O O . ARG A 1 124 ? -0.489 -2.504 -12.152 1.00 86.19 124 ARG A O 1
ATOM 1068 N N . ARG A 1 125 ? 0.621 -4.452 -12.385 1.00 85.94 125 ARG A N 1
ATOM 1069 C CA . ARG A 1 125 ? 1.148 -4.517 -11.007 1.00 85.94 125 ARG A CA 1
ATOM 1070 C C . ARG A 1 125 ? 2.023 -3.308 -10.680 1.00 85.94 125 ARG A C 1
ATOM 1072 O O . ARG A 1 125 ? 1.827 -2.694 -9.637 1.00 85.94 125 ARG A O 1
ATOM 1079 N N . LEU A 1 126 ? 2.917 -2.918 -11.588 1.00 89.94 126 LEU A N 1
ATOM 1080 C CA . LEU A 1 126 ? 3.767 -1.738 -11.437 1.00 89.94 126 LEU A CA 1
ATOM 1081 C C . LEU A 1 126 ? 2.951 -0.454 -11.272 1.00 89.94 126 LEU A C 1
ATOM 1083 O O . LEU A 1 126 ? 3.180 0.311 -10.334 1.00 89.94 126 LEU A O 1
ATOM 1087 N N . ASN A 1 127 ? 1.992 -0.219 -12.168 1.00 87.94 127 ASN A N 1
ATOM 1088 C CA . ASN A 1 127 ? 1.152 0.975 -12.122 1.00 87.94 127 ASN A CA 1
ATOM 1089 C C . ASN A 1 127 ? 0.325 1.021 -10.836 1.00 87.94 127 ASN A C 1
ATOM 1091 O O . ASN A 1 127 ? 0.222 2.069 -10.207 1.00 87.94 127 ASN A O 1
ATOM 1095 N N . LEU A 1 128 ? -0.210 -0.122 -10.405 1.00 82.94 128 LEU A N 1
ATOM 1096 C CA . LEU A 1 128 ? -0.939 -0.230 -9.145 1.00 82.94 128 LEU A CA 1
ATOM 1097 C C . LEU A 1 128 ? -0.043 0.051 -7.937 1.00 82.94 128 LEU A C 1
ATOM 1099 O O . LEU A 1 128 ? -0.441 0.818 -7.064 1.00 82.94 128 LEU A O 1
ATOM 1103 N N . PHE A 1 129 ? 1.163 -0.521 -7.896 1.00 86.94 129 PHE A N 1
ATOM 1104 C CA . PHE A 1 129 ? 2.126 -0.278 -6.824 1.00 86.94 129 PHE A CA 1
ATOM 1105 C C . PHE A 1 129 ? 2.476 1.212 -6.732 1.00 86.94 129 PHE A C 1
ATOM 1107 O O . PHE A 1 129 ? 2.401 1.805 -5.656 1.00 86.94 129 PHE A O 1
ATOM 1114 N N . LYS A 1 130 ? 2.793 1.844 -7.871 1.00 87.88 130 LYS A N 1
ATOM 1115 C CA . LYS A 1 130 ? 3.099 3.278 -7.936 1.00 87.88 130 LYS A CA 1
ATOM 1116 C C . LYS A 1 130 ? 1.910 4.125 -7.505 1.00 87.88 130 LYS A C 1
ATOM 1118 O O . LYS A 1 130 ? 2.074 4.964 -6.634 1.00 87.88 130 LYS A O 1
ATOM 1123 N N . ASN A 1 131 ? 0.720 3.892 -8.052 1.00 83.25 131 ASN A N 1
ATOM 1124 C CA . ASN A 1 131 ? -0.463 4.679 -7.696 1.00 83.25 131 ASN A CA 1
ATOM 1125 C C . ASN A 1 131 ? -0.837 4.529 -6.217 1.00 83.25 131 ASN A C 1
ATOM 1127 O O . ASN A 1 131 ? -1.363 5.462 -5.619 1.00 83.25 131 ASN A O 1
ATOM 1131 N N . ARG A 1 132 ? -0.562 3.362 -5.626 1.00 80.25 132 ARG A N 1
ATOM 1132 C CA . ARG A 1 132 ? -0.842 3.090 -4.219 1.00 80.25 132 ARG A CA 1
ATOM 1133 C C . ARG A 1 132 ? 0.095 3.832 -3.281 1.00 80.25 132 ARG A C 1
ATOM 1135 O O . ARG A 1 132 ? -0.374 4.418 -2.313 1.00 80.25 132 ARG A O 1
ATOM 1142 N N . TRP A 1 133 ? 1.398 3.740 -3.534 1.00 84.25 133 TRP A N 1
ATOM 1143 C CA . TRP A 1 133 ? 2.417 4.149 -2.565 1.00 84.25 133 TRP A CA 1
ATOM 1144 C C . TRP A 1 133 ? 3.044 5.507 -2.863 1.00 84.25 133 TRP A C 1
ATOM 1146 O O . TRP A 1 133 ? 3.645 6.110 -1.976 1.00 84.25 133 TRP A O 1
ATOM 1156 N N . ASN A 1 134 ? 2.888 6.018 -4.084 1.00 82.31 134 ASN A N 1
ATOM 1157 C CA . ASN A 1 134 ? 3.311 7.369 -4.417 1.00 82.31 134 ASN A CA 1
ATOM 1158 C C . ASN A 1 134 ? 2.468 8.376 -3.631 1.00 82.31 134 ASN A C 1
ATOM 1160 O O . ASN A 1 134 ? 1.250 8.424 -3.794 1.00 82.31 134 ASN A O 1
ATOM 1164 N N . ASN A 1 135 ? 3.118 9.185 -2.793 1.00 75.25 135 ASN A N 1
ATOM 1165 C CA . ASN A 1 135 ? 2.445 10.122 -1.891 1.00 75.25 135 ASN A CA 1
ATOM 1166 C C . ASN A 1 135 ? 1.383 9.461 -0.989 1.00 75.25 135 ASN A C 1
ATOM 1168 O O . ASN A 1 135 ? 0.343 10.063 -0.728 1.00 75.25 135 ASN A O 1
ATOM 1172 N N . TYR A 1 136 ? 1.617 8.232 -0.524 1.00 76.81 136 TYR A N 1
ATOM 1173 C CA . TYR A 1 136 ? 0.718 7.589 0.434 1.00 76.81 136 TYR A CA 1
ATOM 1174 C C . TYR A 1 136 ? 0.857 8.187 1.838 1.00 76.81 136 TYR A C 1
ATOM 1176 O O . TYR A 1 136 ? 1.971 8.423 2.313 1.00 76.81 136 TYR A O 1
ATOM 1184 N N . TYR A 1 137 ? -0.283 8.372 2.507 1.00 70.75 137 TYR A N 1
ATOM 1185 C CA . TYR A 1 137 ? -0.375 8.865 3.878 1.00 70.75 137 TYR A CA 1
ATOM 1186 C C . TYR A 1 137 ? -1.292 7.940 4.687 1.00 70.75 137 TYR A C 1
ATOM 1188 O O . TYR A 1 137 ? -2.500 7.948 4.450 1.00 70.75 137 TYR A O 1
ATOM 1196 N N . PRO A 1 138 ? -0.756 7.131 5.617 1.00 66.38 138 PRO A N 1
ATOM 1197 C CA . PRO A 1 138 ? -1.599 6.369 6.531 1.00 66.38 138 PRO A CA 1
ATOM 1198 C C . PRO A 1 138 ? -2.274 7.333 7.518 1.00 66.38 138 PRO A C 1
ATOM 1200 O O . PRO A 1 138 ? -1.592 7.954 8.327 1.00 66.38 138 PRO A O 1
ATOM 1203 N N . LEU A 1 139 ? -3.601 7.469 7.463 1.00 63.81 139 LEU A N 1
ATOM 1204 C CA . LEU A 1 139 ? -4.335 8.392 8.332 1.00 63.81 139 LEU A CA 1
ATOM 1205 C C . LEU A 1 139 ? -4.654 7.753 9.690 1.00 63.81 139 LEU A C 1
ATOM 1207 O O . LEU A 1 139 ? -5.160 6.632 9.763 1.00 63.81 139 LEU A O 1
ATOM 1211 N N . GLY A 1 140 ? -4.444 8.514 10.767 1.00 61.72 140 GLY A N 1
ATOM 1212 C CA . GLY A 1 140 ? -5.145 8.328 12.046 1.00 61.72 140 GLY A CA 1
ATOM 1213 C C . GLY A 1 140 ? -4.614 7.243 12.989 1.00 61.72 140 GLY A C 1
ATOM 1214 O O . GLY A 1 140 ? -5.225 7.026 14.035 1.00 61.72 140 GLY A O 1
ATOM 1215 N N . ILE A 1 141 ? -3.500 6.577 12.661 1.00 69.00 141 ILE A N 1
ATOM 1216 C CA . ILE A 1 141 ? -2.899 5.519 13.506 1.00 69.00 141 ILE A CA 1
ATOM 1217 C C . ILE A 1 141 ? -1.513 5.904 14.031 1.00 69.00 141 ILE A C 1
ATOM 1219 O O . ILE A 1 141 ? -1.133 5.465 15.115 1.00 69.00 141 ILE A O 1
ATOM 1223 N N . LEU A 1 142 ? -0.760 6.699 13.272 1.00 76.31 142 LEU A N 1
ATOM 1224 C CA . LEU A 1 142 ? 0.638 6.999 13.557 1.00 76.31 142 LEU A CA 1
ATOM 1225 C C . LEU A 1 142 ? 0.798 8.394 14.174 1.00 76.31 142 LEU A C 1
ATOM 1227 O O . LEU A 1 142 ? 0.029 9.314 13.898 1.00 76.31 142 LEU A O 1
ATOM 1231 N N . SER A 1 143 ? 1.829 8.555 14.999 1.00 83.00 143 SER A N 1
ATOM 1232 C CA . SER A 1 143 ? 2.391 9.854 15.352 1.00 83.00 143 SER A CA 1
ATOM 1233 C C . SER A 1 143 ? 2.913 10.569 14.102 1.00 83.00 143 SER A C 1
ATOM 1235 O O . SER A 1 143 ? 3.175 9.940 13.076 1.00 83.00 143 SER A O 1
ATOM 1237 N N . LYS A 1 144 ? 3.131 11.887 14.178 1.00 85.25 144 LYS A N 1
ATOM 1238 C CA . LYS A 1 144 ? 3.688 12.654 13.048 1.00 85.25 144 LYS A CA 1
ATOM 1239 C C . LYS A 1 144 ? 5.051 12.112 12.615 1.00 85.25 144 LYS A C 1
ATOM 1241 O O . LYS A 1 144 ? 5.361 12.059 11.426 1.00 85.25 144 LYS A O 1
ATOM 1246 N N . GLU A 1 145 ? 5.863 11.705 13.584 1.00 88.25 145 GLU A N 1
ATOM 1247 C CA . GLU A 1 145 ? 7.169 11.099 13.363 1.00 88.25 145 GLU A CA 1
ATOM 1248 C C . GLU A 1 145 ? 7.031 9.741 12.662 1.00 88.25 145 GLU A C 1
ATOM 1250 O O . GLU A 1 145 ? 7.727 9.483 11.676 1.00 88.25 145 GLU A O 1
ATOM 1255 N N . GLY A 1 146 ? 6.093 8.907 13.119 1.00 85.12 146 GLY A N 1
ATOM 1256 C CA . GLY A 1 146 ? 5.775 7.619 12.511 1.00 85.12 146 GLY A CA 1
ATOM 1257 C C . GLY A 1 146 ? 5.263 7.750 11.078 1.00 85.12 146 GLY A C 1
ATOM 1258 O O . GLY A 1 146 ? 5.751 7.052 10.189 1.00 85.12 146 GLY A O 1
ATOM 1259 N N . GLU A 1 147 ? 4.342 8.683 10.819 1.00 83.56 147 GLU A N 1
ATOM 1260 C CA . GLU A 1 147 ? 3.844 8.999 9.473 1.00 83.56 147 GLU A CA 1
ATOM 1261 C C . GLU A 1 147 ? 4.988 9.407 8.542 1.00 83.56 147 GLU A C 1
ATOM 1263 O O . GLU A 1 147 ? 5.103 8.900 7.422 1.00 83.56 147 GLU A O 1
ATOM 1268 N N . GLN A 1 148 ? 5.874 10.290 9.010 1.00 87.81 148 GLN A N 1
ATOM 1269 C CA . GLN A 1 148 ? 7.002 10.762 8.216 1.00 87.81 148 GLN A CA 1
ATOM 1270 C C . GLN A 1 148 ? 8.008 9.642 7.927 1.00 87.81 148 GLN A C 1
ATOM 1272 O O . GLN A 1 148 ? 8.483 9.527 6.792 1.00 87.81 148 GLN A O 1
ATOM 1277 N N . GLN A 1 149 ? 8.328 8.805 8.920 1.00 88.12 149 GLN A N 1
ATOM 1278 C CA . GLN A 1 149 ? 9.176 7.627 8.730 1.00 88.12 149 GLN A CA 1
ATOM 1279 C C . GLN A 1 149 ? 8.568 6.697 7.678 1.00 88.12 149 GLN A C 1
ATOM 1281 O O . GLN A 1 149 ? 9.245 6.309 6.725 1.00 88.12 149 GLN A O 1
ATOM 1286 N N . TYR A 1 150 ? 7.289 6.372 7.839 1.00 86.44 150 TYR A N 1
ATOM 1287 C CA . TYR A 1 150 ? 6.564 5.466 6.962 1.00 86.44 150 TYR A CA 1
ATOM 1288 C C . TYR A 1 150 ? 6.559 5.973 5.512 1.00 86.44 150 TYR A C 1
ATOM 1290 O O . TYR A 1 150 ? 6.949 5.257 4.586 1.00 86.44 150 TYR A O 1
ATOM 1298 N N . LYS A 1 151 ? 6.220 7.253 5.322 1.00 86.19 151 LYS A N 1
ATOM 1299 C CA . LYS A 1 151 ? 6.233 7.927 4.020 1.00 86.19 151 LYS A CA 1
ATOM 1300 C C . LYS A 1 151 ? 7.611 7.895 3.362 1.00 86.19 151 LYS A C 1
ATOM 1302 O O . LYS A 1 151 ? 7.720 7.603 2.173 1.00 86.19 151 LYS A O 1
ATOM 1307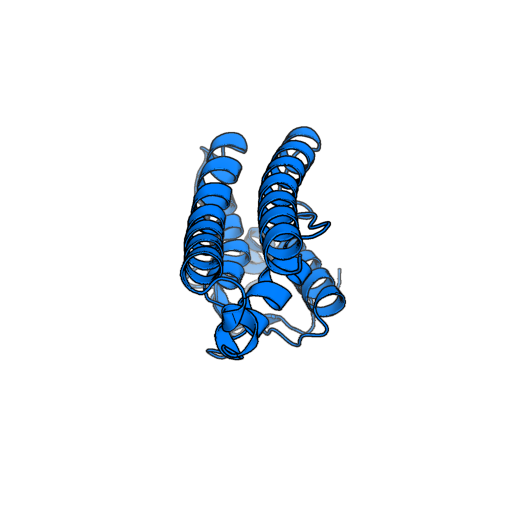 N N . ASN A 1 152 ? 8.666 8.188 4.122 1.00 91.12 152 ASN A N 1
ATOM 1308 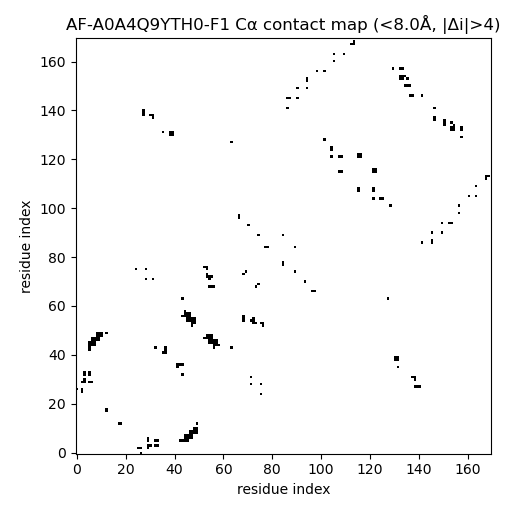C CA . ASN A 1 152 ? 10.029 8.209 3.597 1.00 91.12 152 ASN A CA 1
ATOM 1309 C C . ASN A 1 152 ? 10.457 6.832 3.074 1.00 91.12 152 ASN A C 1
ATOM 1311 O O . ASN A 1 152 ? 11.085 6.749 2.019 1.00 91.12 152 ASN A O 1
ATOM 1315 N N . GLU A 1 153 ? 10.122 5.756 3.786 1.00 91.44 153 GLU A N 1
ATOM 1316 C CA . GL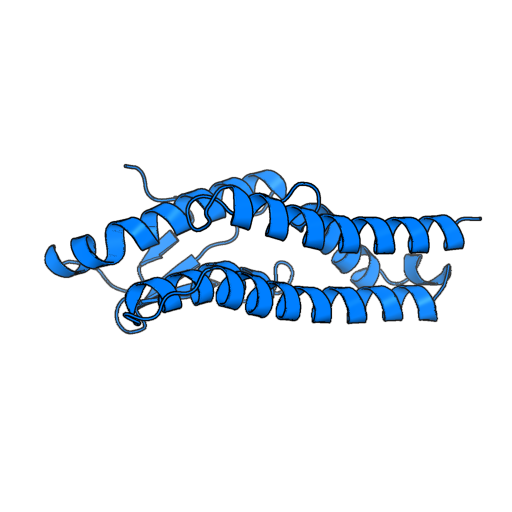U A 1 153 ? 10.468 4.399 3.353 1.00 91.44 153 GLU A CA 1
ATOM 1317 C C . GLU A 1 153 ? 9.701 3.975 2.096 1.00 91.44 153 GLU A C 1
ATOM 1319 O O . GLU A 1 153 ? 10.308 3.438 1.167 1.00 91.44 153 GLU A O 1
ATOM 1324 N N . LEU A 1 154 ? 8.407 4.291 1.999 1.00 89.94 154 LEU A N 1
ATOM 1325 C CA . LEU A 1 154 ? 7.638 4.033 0.779 1.00 89.94 154 LEU A CA 1
ATOM 1326 C C . LEU A 1 154 ? 8.160 4.824 -0.422 1.00 89.94 154 LEU A C 1
ATOM 1328 O O . LEU A 1 154 ? 8.333 4.259 -1.505 1.00 89.94 154 LEU A O 1
ATOM 1332 N N . GLN A 1 155 ? 8.476 6.109 -0.233 1.00 91.75 155 GLN A N 1
ATOM 1333 C CA . GLN A 1 155 ? 9.005 6.941 -1.311 1.00 91.75 155 GLN A CA 1
ATOM 1334 C C . GLN A 1 155 ? 10.332 6.388 -1.840 1.00 91.75 155 GLN A C 1
ATOM 1336 O O . GLN A 1 155 ? 10.518 6.299 -3.051 1.00 91.75 155 GLN A O 1
ATOM 1341 N N . LYS A 1 156 ? 11.222 5.905 -0.959 1.00 94.62 156 LYS A N 1
ATOM 1342 C CA . LYS A 1 156 ? 12.470 5.242 -1.376 1.00 94.62 156 LYS A CA 1
ATOM 1343 C C . LYS A 1 156 ? 12.214 4.028 -2.273 1.00 94.62 156 LYS A C 1
ATOM 1345 O O . LYS A 1 156 ? 12.992 3.794 -3.199 1.00 94.62 156 LYS A O 1
ATOM 1350 N N . MET A 1 157 ? 11.173 3.237 -2.004 1.00 94.94 157 MET A N 1
ATOM 1351 C CA . MET A 1 157 ? 10.812 2.084 -2.842 1.00 94.94 157 MET A CA 1
ATOM 1352 C C . MET A 1 157 ? 10.313 2.535 -4.220 1.00 94.94 157 MET A C 1
ATOM 1354 O O . MET A 1 157 ? 10.788 2.036 -5.242 1.00 94.94 157 MET A O 1
ATOM 1358 N N . VAL A 1 158 ? 9.416 3.524 -4.260 1.00 94.38 158 VAL A N 1
ATOM 1359 C CA . VAL A 1 158 ? 8.886 4.096 -5.510 1.00 94.38 158 VAL A CA 1
ATOM 1360 C C . VAL A 1 158 ? 10.004 4.716 -6.355 1.00 94.38 158 VAL A C 1
ATOM 1362 O O . VAL A 1 158 ? 10.102 4.434 -7.550 1.00 94.38 158 VAL A O 1
ATOM 1365 N N . ASP A 1 159 ? 10.901 5.487 -5.742 1.00 95.31 159 ASP A N 1
ATOM 1366 C CA . ASP A 1 159 ? 12.029 6.121 -6.429 1.00 95.31 159 ASP A CA 1
ATOM 1367 C C . ASP A 1 159 ? 12.997 5.089 -7.019 1.00 95.31 159 ASP A C 1
ATOM 1369 O O . ASP A 1 159 ? 13.514 5.276 -8.121 1.00 95.31 159 ASP A O 1
ATOM 1373 N N . LYS A 1 160 ? 13.239 3.977 -6.312 1.00 96.38 160 LYS A N 1
ATOM 1374 C CA . LYS A 1 160 ? 14.062 2.873 -6.827 1.00 96.38 160 LYS A CA 1
ATOM 1375 C C . LYS A 1 160 ? 13.435 2.207 -8.051 1.00 96.38 160 LYS A C 1
ATOM 1377 O O . LYS A 1 160 ? 14.170 1.891 -8.985 1.00 96.38 160 LYS A O 1
ATOM 1382 N N . LEU A 1 161 ? 12.114 2.007 -8.063 1.00 95.00 161 LEU A N 1
ATOM 1383 C CA . LEU A 1 161 ? 11.406 1.487 -9.240 1.00 95.00 161 LEU A CA 1
ATOM 1384 C C . LEU A 1 161 ? 11.492 2.460 -10.417 1.00 95.00 161 LEU A C 1
ATOM 1386 O O . LEU A 1 161 ? 11.806 2.032 -11.523 1.00 95.00 161 LEU A O 1
ATOM 1390 N N . ASN A 1 162 ? 11.267 3.756 -10.182 1.00 94.25 162 ASN A N 1
ATOM 1391 C CA . ASN A 1 162 ? 11.357 4.775 -11.231 1.00 94.25 162 ASN A CA 1
ATOM 1392 C C . ASN A 1 162 ? 12.751 4.800 -11.864 1.00 94.25 162 ASN A C 1
ATOM 1394 O O . ASN A 1 162 ? 12.867 4.669 -13.075 1.00 94.25 162 ASN A O 1
ATOM 1398 N N . LYS A 1 163 ? 13.809 4.833 -11.043 1.00 95.81 163 LYS A N 1
ATOM 1399 C CA . LYS A 1 163 ? 15.196 4.786 -11.531 1.00 95.81 163 LYS A CA 1
ATOM 1400 C C . LYS A 1 163 ? 15.499 3.539 -12.354 1.00 95.81 163 LYS A C 1
ATOM 1402 O O . LYS A 1 163 ? 16.224 3.632 -13.339 1.00 95.81 163 LYS A O 1
ATOM 1407 N N . LEU A 1 164 ? 14.978 2.377 -11.945 1.00 95.31 164 LEU A N 1
ATOM 1408 C CA . LEU A 1 164 ? 15.111 1.157 -12.736 1.00 95.31 164 LEU A CA 1
ATOM 1409 C C . LEU A 1 164 ? 14.458 1.360 -14.104 1.00 95.31 164 LEU A C 1
ATOM 1411 O O . LEU A 1 164 ? 15.135 1.200 -15.106 1.00 95.31 164 LEU A O 1
ATOM 1415 N N . ILE A 1 165 ? 13.190 1.763 -14.151 1.00 92.88 165 ILE A N 1
ATOM 1416 C CA . ILE A 1 165 ? 12.445 1.956 -15.404 1.00 92.88 165 ILE A CA 1
ATOM 1417 C C . ILE A 1 165 ? 13.145 2.954 -16.330 1.00 92.88 165 ILE A C 1
ATOM 1419 O O . ILE A 1 165 ? 13.344 2.652 -17.505 1.00 92.88 165 ILE A O 1
ATOM 1423 N N . ASP A 1 166 ? 13.570 4.100 -15.798 1.00 92.62 166 ASP A N 1
ATOM 1424 C CA . ASP A 1 166 ? 14.273 5.131 -16.562 1.00 92.62 166 ASP A CA 1
ATOM 1425 C C . ASP A 1 166 ? 15.554 4.574 -17.194 1.00 92.62 166 ASP A C 1
ATOM 1427 O O . ASP A 1 166 ? 15.849 4.879 -18.343 1.00 92.62 166 ASP A O 1
ATOM 1431 N N . SER A 1 167 ? 16.275 3.693 -16.491 1.00 92.62 167 SER A N 1
ATOM 1432 C CA . SER A 1 167 ? 17.485 3.051 -17.021 1.00 92.62 167 SER A CA 1
ATOM 1433 C C . SER A 1 167 ? 17.235 2.023 -18.129 1.00 92.62 167 SER A C 1
ATOM 1435 O O . SER A 1 167 ? 18.158 1.723 -18.879 1.00 92.62 167 SER A O 1
ATOM 1437 N N . LEU A 1 168 ? 16.019 1.473 -18.230 1.00 88.94 168 LEU A N 1
ATOM 1438 C CA . LEU A 1 168 ? 15.658 0.499 -19.268 1.00 88.94 168 LEU A CA 1
ATOM 1439 C C . LEU A 1 168 ? 15.131 1.186 -20.534 1.00 88.94 168 LEU A C 1
ATOM 1441 O O . LEU A 1 168 ? 15.156 0.581 -21.596 1.00 88.94 168 LEU A O 1
ATOM 1445 N N . ASN A 1 169 ? 14.656 2.429 -20.437 1.00 76.94 169 ASN A N 1
ATOM 1446 C CA . ASN A 1 169 ? 14.097 3.190 -21.562 1.00 76.94 169 ASN A CA 1
ATOM 1447 C C . ASN A 1 169 ? 15.141 4.039 -22.322 1.00 76.94 169 ASN A C 1
ATOM 1449 O O . ASN A 1 169 ? 14.760 4.828 -23.188 1.00 76.94 169 ASN A O 1
ATOM 1453 N N . ILE A 1 170 ? 16.426 3.897 -21.978 1.00 57.44 170 ILE A N 1
ATOM 1454 C CA . ILE A 1 170 ? 17.591 4.447 -22.699 1.00 57.44 170 ILE A CA 1
ATOM 1455 C C . ILE A 1 170 ? 18.064 3.407 -23.718 1.00 57.44 170 ILE A C 1
ATOM 1457 O O . ILE A 1 170 ? 18.418 3.819 -24.843 1.00 57.44 170 ILE A O 1
#

Sequence (170 aa):
MEISKNIFFEKNILNQEDKNIHSKQIEITSLNLDDFNARLNSNIVLVYNSDYRGFFLNSEDERYGRLFTRHIAHLLTYYNHRETWNETSFISYDLNLIKYDFEDLYLSIKNLNQNYTHNLELVRRLNLFKNRWNNYYPLGILSKEGEQQYKNELQKMVDKLNKLIDSLNI

Organism: NCBI:txid2529433

pLDDT: mean 76.7, std 13.96, range [45.22, 96.38]

Radius of gyration: 17.64 Å; Cα contacts (8 Å, |Δi|>4): 141; chains: 1; bounding box: 45×25×49 Å

Mean predicted aligned error: 8.22 Å

Secondary structure (DSSP, 8-state):
-PPPTTEEESS----HHHHHHHHHHHHHHHHHHHHHHHHHT----EEEETTTTEEEESS--TTT-HHHHHHHHHHHHHHTT-TT--HHHHHHHHHHHHHHHHHHHHHHHHHHGGGGGG-HHHHHHHHHHHHHHTT----SSS-HHHHHHHHHHHHHHHHHHHHHHHHH--

Solvent-accessible surface area (backbone atoms only — not comparable to full-atom values): 9886 Å² total; per-residue (Å²): 135,86,71,39,91,44,58,46,63,76,57,87,84,80,52,74,68,65,51,64,79,43,43,70,53,52,49,42,49,23,56,48,50,52,57,46,25,62,73,65,75,50,84,74,40,35,29,36,36,79,92,75,57,34,49,40,66,71,58,93,60,61,92,70,32,73,66,50,45,45,51,60,23,48,60,49,40,52,67,76,74,44,103,73,75,49,68,68,61,50,53,52,54,52,52,50,58,52,44,52,56,49,50,55,53,49,50,53,41,62,75,45,42,70,57,32,75,78,36,62,67,59,48,50,50,50,53,51,53,45,64,58,41,59,92,45,76,81,62,89,81,59,55,75,68,50,42,51,51,51,37,53,56,42,44,53,53,52,52,52,50,50,56,52,54,58,67,51,76,110